Protein AF-A0A7W5XMV7-F1 (afdb_monomer_lite)

Structure (mmCIF, N/CA/C/O backbone):
data_AF-A0A7W5XMV7-F1
#
_entry.id   AF-A0A7W5XMV7-F1
#
loop_
_atom_site.group_PDB
_atom_site.id
_atom_site.type_symbol
_atom_site.label_atom_id
_atom_site.label_alt_id
_atom_site.label_comp_id
_atom_site.label_asym_id
_atom_site.label_entity_id
_atom_site.label_seq_id
_atom_site.pdbx_PDB_ins_code
_atom_site.Cartn_x
_atom_site.Cartn_y
_atom_site.Cartn_z
_atom_site.occupancy
_atom_site.B_iso_or_equiv
_atom_site.auth_seq_id
_atom_site.auth_comp_id
_atom_site.auth_asym_id
_atom_site.auth_atom_id
_atom_site.pdbx_PDB_model_num
ATOM 1 N N . MET A 1 1 ? 7.173 2.742 10.594 1.00 36.38 1 MET A N 1
ATOM 2 C CA . MET A 1 1 ? 7.283 3.558 9.369 1.00 36.38 1 MET A CA 1
ATOM 3 C C . MET A 1 1 ? 6.381 4.773 9.532 1.00 36.38 1 MET A C 1
ATOM 5 O O . MET A 1 1 ? 5.169 4.622 9.593 1.00 36.38 1 MET A O 1
ATOM 9 N N . ARG A 1 2 ? 6.964 5.942 9.805 1.00 34.59 2 ARG A N 1
ATOM 10 C CA . ARG A 1 2 ? 6.244 7.163 10.197 1.00 34.59 2 ARG A CA 1
ATOM 11 C C . ARG A 1 2 ? 6.008 7.974 8.923 1.00 34.59 2 ARG A C 1
ATOM 13 O O . ARG A 1 2 ? 6.868 8.756 8.543 1.00 34.59 2 ARG A O 1
ATOM 20 N N . VAL A 1 3 ? 4.912 7.713 8.218 1.00 45.97 3 VAL A N 1
ATOM 21 C CA . VAL A 1 3 ? 4.638 8.383 6.941 1.00 45.97 3 VAL A CA 1
ATOM 22 C C . VAL A 1 3 ? 3.843 9.659 7.218 1.00 45.97 3 VAL A C 1
ATOM 24 O O . VAL A 1 3 ? 2.666 9.615 7.565 1.00 45.97 3 VAL A O 1
ATOM 27 N N . ILE A 1 4 ? 4.519 10.805 7.140 1.00 41.78 4 ILE A N 1
ATOM 28 C CA . ILE A 1 4 ? 3.897 12.133 7.166 1.00 41.78 4 ILE A CA 1
ATOM 29 C C . ILE A 1 4 ? 3.570 12.474 5.705 1.00 41.78 4 ILE A C 1
ATOM 31 O O . ILE A 1 4 ? 4.437 12.953 4.983 1.00 41.78 4 ILE A O 1
ATOM 35 N N . LEU A 1 5 ? 2.352 12.163 5.244 1.00 50.47 5 LEU A N 1
ATOM 36 C CA . LEU A 1 5 ? 1.897 12.311 3.848 1.00 50.47 5 LEU A CA 1
ATOM 37 C C . LEU A 1 5 ? 1.238 13.670 3.564 1.00 50.47 5 LEU A C 1
ATOM 39 O O . LEU A 1 5 ? 0.069 13.741 3.192 1.00 50.47 5 LEU A O 1
ATOM 43 N N . SER A 1 6 ? 1.994 14.758 3.693 1.00 47.25 6 SER A N 1
ATOM 44 C CA . SER A 1 6 ? 1.544 16.087 3.251 1.00 47.25 6 SER A CA 1
ATOM 45 C C . SER A 1 6 ? 2.716 16.833 2.602 1.00 47.25 6 SER A C 1
ATOM 47 O O . SER A 1 6 ? 3.466 17.510 3.297 1.00 47.25 6 SER A O 1
ATOM 49 N N . GLY A 1 7 ? 2.949 16.660 1.291 1.00 53.53 7 GLY A N 1
ATOM 50 C CA . GLY A 1 7 ? 4.039 17.341 0.565 1.00 53.53 7 GLY A CA 1
ATOM 51 C C . GLY A 1 7 ? 4.419 16.726 -0.801 1.00 53.53 7 GLY A C 1
ATOM 52 O O . GLY A 1 7 ? 3.734 15.792 -1.220 1.00 53.53 7 GLY A O 1
ATOM 53 N N . PRO A 1 8 ? 5.502 17.215 -1.461 1.00 52.78 8 PRO A N 1
ATOM 54 C CA . PRO A 1 8 ? 5.977 16.927 -2.843 1.00 52.78 8 PRO A CA 1
ATOM 55 C C . PRO A 1 8 ? 6.508 15.493 -3.067 1.00 52.78 8 PRO A C 1
ATOM 57 O O . PRO A 1 8 ? 7.505 15.242 -3.737 1.00 52.78 8 PRO A O 1
ATOM 60 N N . GLN A 1 9 ? 5.851 14.523 -2.447 1.00 59.94 9 GLN A N 1
ATOM 61 C CA . GLN A 1 9 ? 6.271 13.127 -2.379 1.00 59.94 9 GLN A CA 1
ATOM 62 C C . GLN A 1 9 ? 5.978 12.390 -3.680 1.00 59.94 9 GLN A C 1
ATOM 64 O O . GLN A 1 9 ? 6.671 11.440 -4.007 1.00 59.94 9 GLN A O 1
ATOM 69 N N . HIS A 1 10 ? 4.990 12.865 -4.438 1.00 62.09 10 HIS A N 1
ATOM 70 C CA . HIS A 1 10 ? 4.677 12.345 -5.759 1.00 62.09 10 HIS A CA 1
ATOM 71 C C . HIS A 1 10 ? 5.886 12.423 -6.703 1.00 62.09 10 HIS A C 1
ATOM 73 O O . HIS A 1 10 ? 6.290 11.386 -7.214 1.00 62.09 10 HIS A O 1
ATOM 79 N N . ASP A 1 11 ? 6.534 13.586 -6.827 1.00 60.84 11 ASP A N 1
ATOM 80 C CA . ASP A 1 11 ? 7.721 13.761 -7.681 1.00 60.84 11 ASP A CA 1
ATOM 81 C C . ASP A 1 11 ? 8.926 12.950 -7.179 1.00 60.84 11 ASP A C 1
ATOM 83 O O . ASP A 1 11 ? 9.658 12.345 -7.962 1.00 60.84 11 ASP A O 1
ATOM 87 N N . LEU A 1 12 ? 9.114 12.895 -5.854 1.00 61.59 12 LEU A N 1
ATOM 88 C CA . LEU A 1 12 ? 10.187 12.121 -5.225 1.00 61.59 12 LEU A CA 1
ATOM 89 C C . LEU A 1 12 ? 10.034 10.615 -5.483 1.00 61.59 12 LEU A C 1
ATOM 91 O O . LEU A 1 12 ? 11.019 9.930 -5.749 1.00 61.59 12 LEU A O 1
ATOM 95 N N . LEU A 1 13 ? 8.804 10.105 -5.409 1.00 66.69 13 LEU A N 1
ATOM 96 C CA . LEU A 1 13 ? 8.498 8.696 -5.630 1.00 66.69 13 LEU A CA 1
ATOM 97 C C . LEU A 1 13 ? 8.452 8.357 -7.134 1.00 66.69 13 LEU A C 1
ATOM 99 O O . LEU A 1 13 ? 8.947 7.309 -7.546 1.00 66.69 13 LEU A O 1
ATOM 103 N N . ALA A 1 14 ? 7.938 9.256 -7.976 1.00 69.06 14 ALA A N 1
ATOM 104 C CA . ALA A 1 14 ? 7.927 9.093 -9.432 1.00 69.06 14 ALA A CA 1
ATOM 105 C C . ALA A 1 14 ? 9.340 9.107 -10.042 1.00 69.06 14 ALA A C 1
ATOM 107 O O . ALA A 1 14 ? 9.553 8.538 -11.111 1.00 69.06 14 ALA A O 1
ATOM 108 N N . GLY A 1 15 ? 10.322 9.708 -9.360 1.00 75.81 15 GLY A N 1
ATOM 109 C CA . GLY A 1 15 ? 11.722 9.728 -9.791 1.00 75.81 15 GLY A CA 1
ATOM 110 C C . GLY A 1 15 ? 12.428 8.366 -9.756 1.00 75.81 15 GLY A C 1
ATOM 111 O O . GLY A 1 15 ? 13.482 8.221 -10.377 1.00 75.81 15 GLY A O 1
ATOM 112 N N . ALA A 1 16 ? 11.873 7.359 -9.067 1.00 83.50 16 ALA A N 1
ATOM 113 C CA . ALA A 1 16 ? 12.479 6.027 -8.988 1.00 83.50 16 ALA A CA 1
ATOM 114 C C . ALA A 1 16 ? 11.458 4.869 -8.858 1.00 83.50 16 ALA A C 1
ATOM 116 O O . ALA A 1 16 ? 11.518 4.108 -7.888 1.00 83.50 16 ALA A O 1
ATOM 117 N N . PRO A 1 17 ? 10.572 4.636 -9.849 1.00 84.38 17 PRO A N 1
ATOM 118 C CA . PRO A 1 17 ? 9.545 3.590 -9.768 1.00 84.38 17 PRO A CA 1
ATOM 119 C C . PRO A 1 1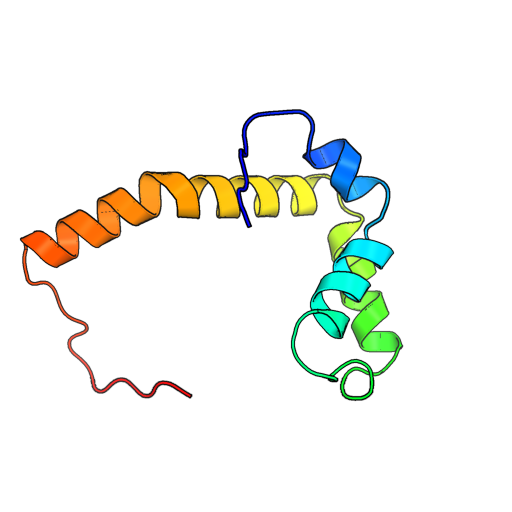7 ? 10.139 2.182 -9.596 1.00 84.38 17 PRO A C 1
ATOM 121 O O . PRO A 1 17 ? 9.605 1.355 -8.864 1.00 84.38 17 PRO A O 1
ATOM 124 N N . GLY A 1 18 ? 11.299 1.925 -10.214 1.00 86.12 18 GLY A N 1
ATOM 125 C CA . GLY A 1 18 ? 12.038 0.667 -10.065 1.00 86.12 18 GLY A CA 1
ATOM 126 C C . GLY A 1 18 ? 12.489 0.385 -8.632 1.00 86.12 18 GLY A C 1
ATOM 127 O O . GLY A 1 18 ? 12.364 -0.749 -8.173 1.00 86.12 18 GLY A O 1
ATOM 128 N N . ALA A 1 19 ? 12.949 1.419 -7.920 1.00 84.94 19 ALA A N 1
ATOM 129 C CA . ALA A 1 19 ? 13.403 1.298 -6.538 1.00 84.94 19 ALA A CA 1
ATOM 130 C C . ALA A 1 19 ? 12.235 1.030 -5.580 1.00 84.94 19 ALA A C 1
ATOM 132 O O . ALA A 1 19 ? 12.383 0.234 -4.661 1.00 84.94 19 ALA A O 1
ATOM 133 N N . ILE A 1 20 ? 11.065 1.628 -5.835 1.00 82.50 20 ILE A N 1
ATOM 134 C CA . ILE A 1 20 ? 9.840 1.370 -5.059 1.00 82.50 20 ILE A CA 1
ATOM 135 C C . ILE A 1 20 ? 9.424 -0.096 -5.185 1.00 82.50 20 ILE A C 1
ATOM 137 O O . ILE A 1 20 ? 9.137 -0.749 -4.183 1.00 82.50 20 ILE A O 1
ATOM 141 N N . VAL A 1 21 ? 9.415 -0.628 -6.412 1.00 86.25 21 VAL A N 1
ATOM 142 C CA . VAL A 1 21 ? 9.087 -2.040 -6.645 1.00 86.25 21 VAL A CA 1
ATOM 143 C C . VAL A 1 21 ? 10.134 -2.951 -6.005 1.00 86.25 21 VAL A C 1
ATOM 145 O O . VAL A 1 21 ? 9.771 -3.931 -5.361 1.00 86.25 21 VAL A O 1
ATOM 148 N N . ASP A 1 22 ? 11.423 -2.623 -6.111 1.00 83.31 22 ASP A N 1
ATOM 149 C CA . ASP A 1 22 ? 12.478 -3.402 -5.454 1.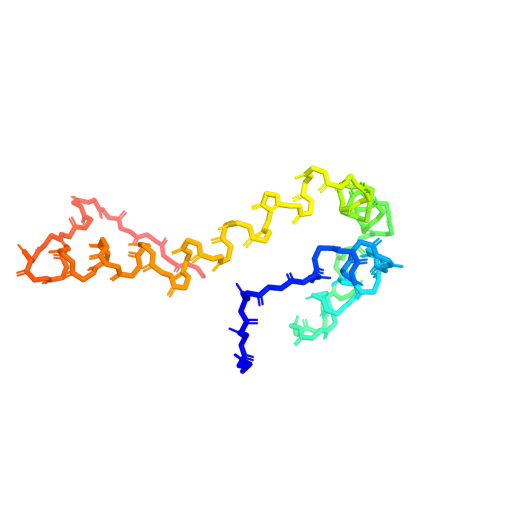00 83.31 22 ASP A CA 1
ATOM 150 C C . ASP A 1 22 ? 12.333 -3.410 -3.938 1.00 83.31 22 ASP A C 1
ATOM 152 O O . ASP A 1 22 ? 12.387 -4.476 -3.330 1.00 83.31 22 ASP A O 1
ATOM 156 N N . GLU A 1 23 ? 12.110 -2.257 -3.315 1.00 81.81 23 GLU A N 1
ATOM 157 C CA . GLU A 1 23 ? 11.905 -2.160 -1.871 1.00 81.81 23 GLU A CA 1
ATOM 158 C C . GLU A 1 23 ? 10.677 -2.970 -1.430 1.00 81.81 23 GLU A C 1
ATOM 160 O O . GLU A 1 23 ? 10.762 -3.742 -0.472 1.00 81.81 23 GLU A O 1
ATOM 165 N N . ALA A 1 24 ? 9.565 -2.881 -2.166 1.00 79.00 24 ALA A N 1
ATOM 166 C CA . ALA A 1 24 ? 8.355 -3.648 -1.877 1.00 79.00 24 ALA A CA 1
ATOM 167 C C . ALA A 1 24 ? 8.582 -5.170 -1.965 1.00 79.00 24 ALA A C 1
ATOM 169 O O . ALA A 1 24 ? 8.070 -5.924 -1.134 1.00 79.00 24 ALA A O 1
ATOM 170 N N . LEU A 1 25 ? 9.372 -5.623 -2.944 1.00 75.75 25 LEU A N 1
ATOM 171 C CA . LEU A 1 25 ? 9.636 -7.045 -3.193 1.00 75.75 25 LEU A CA 1
ATOM 172 C C . LEU A 1 25 ? 10.781 -7.626 -2.344 1.00 75.75 25 LEU A C 1
ATOM 174 O O . LEU A 1 25 ? 10.838 -8.840 -2.134 1.00 75.75 25 LEU A O 1
ATOM 178 N N . THR A 1 26 ? 11.694 -6.788 -1.850 1.00 69.56 26 THR A N 1
ATOM 179 C CA . THR A 1 26 ? 12.858 -7.213 -1.047 1.00 69.56 26 THR A CA 1
ATOM 180 C C . THR A 1 26 ? 12.652 -7.014 0.455 1.00 69.56 26 THR A C 1
ATOM 182 O O . THR A 1 26 ? 13.104 -7.844 1.245 1.00 69.56 26 THR A O 1
ATOM 185 N N . GLY A 1 27 ? 11.931 -5.964 0.865 1.00 61.84 27 GLY A N 1
ATOM 186 C CA . GLY A 1 27 ? 11.685 -5.613 2.269 1.00 61.84 27 GLY A CA 1
ATOM 187 C C . GLY A 1 27 ? 10.658 -6.504 2.974 1.00 61.84 27 GLY A C 1
ATOM 188 O O . GLY A 1 27 ? 10.616 -6.563 4.204 1.00 61.84 27 GLY A O 1
ATOM 189 N N . SER A 1 28 ? 9.862 -7.252 2.211 1.00 55.94 28 SER A N 1
ATOM 190 C CA . SER A 1 28 ? 8.861 -8.190 2.713 1.00 55.94 28 SER A CA 1
ATOM 191 C C . SER A 1 28 ? 9.246 -9.612 2.297 1.00 55.94 28 SER A C 1
ATOM 193 O O . SER A 1 28 ? 8.836 -10.085 1.251 1.00 55.94 28 SER A O 1
ATOM 195 N N . ARG A 1 29 ? 10.073 -10.300 3.099 1.00 54.03 29 ARG A N 1
ATOM 196 C CA . ARG A 1 29 ? 10.359 -11.755 3.009 1.00 54.03 29 ARG A CA 1
ATOM 197 C C . ARG A 1 29 ? 10.765 -12.299 1.619 1.00 54.03 29 ARG A C 1
ATOM 199 O O . ARG A 1 29 ? 9.936 -12.881 0.953 1.00 54.03 29 ARG A O 1
ATOM 206 N N . SER A 1 30 ? 12.042 -12.261 1.227 1.00 55.06 30 SER A N 1
ATOM 207 C CA . SER A 1 30 ? 12.669 -13.135 0.193 1.00 55.06 30 SER A CA 1
ATOM 208 C C . SER A 1 30 ? 11.817 -13.596 -1.023 1.00 55.06 30 SER A C 1
ATOM 210 O O . SER A 1 30 ? 11.993 -14.720 -1.496 1.00 55.06 30 SER A O 1
ATOM 212 N N . TYR A 1 31 ? 10.927 -12.756 -1.568 1.00 61.22 31 TYR A N 1
ATOM 213 C CA . TYR A 1 31 ? 10.075 -13.092 -2.722 1.00 61.22 31 TYR A CA 1
ATOM 214 C C . TYR A 1 31 ? 10.634 -12.576 -4.047 1.00 61.22 31 TYR A C 1
ATOM 216 O O . TYR A 1 31 ? 10.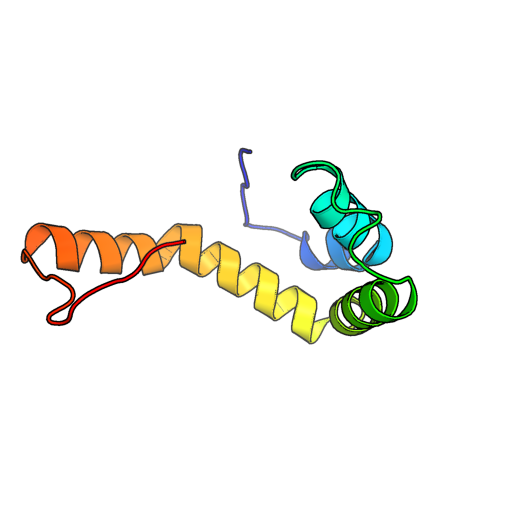009 -12.762 -5.086 1.00 61.22 31 TYR A O 1
ATOM 224 N N . ALA A 1 32 ? 11.822 -11.968 -4.050 1.00 62.72 32 ALA A N 1
ATOM 225 C CA . ALA A 1 32 ? 12.442 -11.462 -5.274 1.00 62.72 32 ALA A CA 1
ATOM 226 C C . ALA A 1 32 ? 12.578 -12.545 -6.367 1.00 62.72 32 ALA A C 1
ATOM 228 O O . ALA A 1 32 ? 12.465 -12.235 -7.544 1.00 62.72 32 ALA A O 1
ATOM 229 N N . ALA A 1 33 ? 12.753 -13.817 -5.984 1.00 69.69 33 ALA A N 1
ATOM 230 C CA . ALA A 1 33 ? 12.798 -14.949 -6.916 1.00 69.69 33 ALA A CA 1
ATOM 231 C C . ALA A 1 33 ? 11.412 -15.498 -7.325 1.00 69.69 33 ALA A C 1
ATOM 233 O O . ALA A 1 33 ? 11.333 -16.329 -8.225 1.00 69.69 33 ALA A O 1
ATOM 234 N N . VAL A 1 34 ? 10.329 -15.076 -6.661 1.00 82.31 34 VAL A N 1
ATOM 235 C CA . VAL A 1 34 ? 8.947 -15.507 -6.955 1.00 82.31 34 VAL A CA 1
ATOM 236 C C . VAL A 1 34 ? 8.355 -14.725 -8.123 1.00 82.31 34 VAL A C 1
ATOM 238 O O . VAL A 1 34 ? 7.504 -15.253 -8.834 1.00 82.31 34 VAL A O 1
ATOM 241 N N . PHE A 1 35 ? 8.807 -13.489 -8.338 1.00 82.88 35 PHE A N 1
ATOM 242 C CA . PHE A 1 35 ? 8.335 -12.642 -9.426 1.00 82.88 35 PHE A CA 1
ATOM 243 C C . PHE A 1 35 ? 9.312 -12.697 -10.605 1.00 82.88 35 PHE A C 1
ATOM 245 O O . PHE A 1 35 ? 10.438 -12.213 -10.477 1.00 82.88 35 PHE A O 1
ATOM 252 N N . PRO A 1 36 ? 8.901 -13.252 -11.758 1.00 87.50 36 PRO A N 1
ATOM 253 C CA . PRO A 1 36 ? 9.687 -13.171 -12.980 1.00 87.50 36 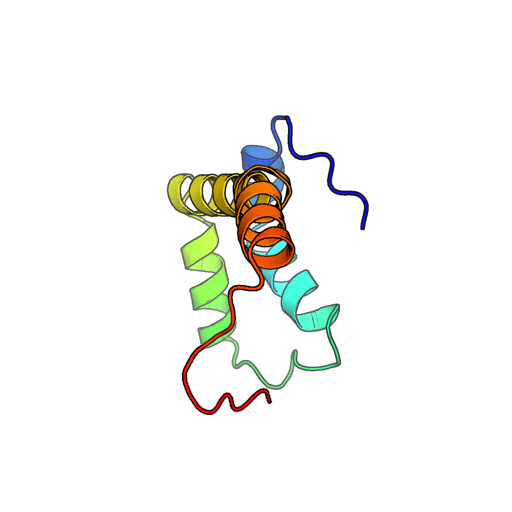PRO A CA 1
ATOM 254 C C . PRO A 1 36 ? 9.961 -11.711 -13.389 1.00 87.50 36 PRO A C 1
ATOM 256 O O . PRO A 1 36 ? 9.149 -10.828 -13.073 1.00 87.50 36 PRO A O 1
ATOM 259 N N . PRO A 1 37 ? 11.068 -11.433 -14.105 1.00 88.56 37 PRO A N 1
ATOM 260 C CA . PRO A 1 37 ? 11.439 -10.078 -14.515 1.00 88.56 37 PRO A CA 1
ATOM 261 C C . PRO A 1 37 ? 10.321 -9.321 -15.241 1.00 88.56 37 PRO A C 1
ATOM 263 O O . PRO A 1 37 ? 10.078 -8.154 -14.938 1.00 88.56 37 PRO A O 1
ATOM 266 N N . GLU A 1 38 ? 9.583 -9.993 -16.123 1.00 91.19 38 GLU A N 1
ATOM 267 C CA . GLU A 1 38 ? 8.489 -9.402 -16.897 1.00 91.19 38 GLU A CA 1
ATOM 268 C C . GLU A 1 38 ? 7.328 -8.907 -16.017 1.00 91.19 38 GLU A C 1
ATOM 270 O O . GLU A 1 38 ? 6.696 -7.892 -16.313 1.00 91.19 38 GLU A O 1
ATOM 275 N N . ILE A 1 39 ? 7.072 -9.576 -14.889 1.00 89.88 39 ILE A N 1
ATOM 276 C CA . ILE A 1 39 ? 6.038 -9.159 -13.937 1.00 89.88 39 ILE A CA 1
ATOM 277 C C . ILE A 1 39 ? 6.510 -7.938 -13.153 1.00 89.88 39 ILE A C 1
ATOM 279 O O . ILE A 1 39 ? 5.745 -6.995 -12.948 1.00 89.88 39 ILE A O 1
ATOM 283 N N . ARG A 1 40 ? 7.786 -7.919 -12.754 1.00 88.69 40 ARG A N 1
ATOM 284 C CA . ARG A 1 40 ? 8.385 -6.751 -12.102 1.00 88.69 40 ARG A CA 1
ATOM 285 C C . ARG A 1 40 ? 8.322 -5.524 -13.014 1.00 88.69 40 ARG A C 1
ATOM 287 O O . ARG A 1 40 ? 7.951 -4.446 -12.555 1.00 88.69 40 ARG A O 1
ATOM 294 N N . GLU A 1 41 ? 8.645 -5.684 -14.293 1.00 91.88 41 GLU A N 1
ATOM 295 C CA . GLU A 1 41 ? 8.575 -4.606 -15.286 1.00 91.88 41 GLU A CA 1
ATOM 296 C C . GLU A 1 41 ? 7.158 -4.052 -15.453 1.00 91.88 41 GLU A C 1
ATOM 298 O O . GLU A 1 41 ? 6.998 -2.833 -15.507 1.00 91.88 41 GLU A O 1
ATOM 303 N N . ALA A 1 42 ? 6.131 -4.906 -15.443 1.00 92.69 42 ALA A N 1
ATOM 304 C CA . ALA A 1 42 ? 4.741 -4.456 -15.509 1.00 92.69 42 ALA A CA 1
ATOM 305 C C . ALA A 1 42 ? 4.364 -3.530 -14.334 1.00 92.69 42 ALA A C 1
ATOM 307 O O . ALA A 1 42 ? 3.716 -2.502 -14.541 1.00 92.69 42 ALA A O 1
ATOM 308 N N . TYR A 1 43 ? 4.812 -3.839 -13.110 1.00 89.69 43 TYR A N 1
ATOM 309 C CA . TYR A 1 43 ? 4.611 -2.957 -11.952 1.00 89.69 43 TYR A CA 1
ATOM 310 C C . TYR A 1 43 ? 5.373 -1.637 -12.085 1.00 89.69 43 TYR A C 1
ATOM 312 O O . TYR A 1 43 ? 4.824 -0.574 -11.796 1.00 89.69 43 TYR A O 1
ATOM 320 N N . VAL A 1 44 ? 6.628 -1.691 -12.541 1.00 90.25 44 VAL A N 1
ATOM 321 C CA . VAL A 1 44 ? 7.438 -0.485 -12.762 1.00 90.25 44 VAL A CA 1
ATOM 322 C C . VAL A 1 44 ? 6.783 0.423 -13.800 1.00 90.25 44 VAL A C 1
ATOM 324 O O . VAL A 1 44 ? 6.720 1.631 -13.584 1.00 90.25 44 VAL A O 1
ATOM 327 N N . GLU A 1 45 ? 6.265 -0.138 -14.893 1.00 92.69 45 GLU A N 1
ATOM 328 C CA . GLU A 1 45 ? 5.590 0.629 -15.941 1.00 92.69 45 GLU A CA 1
ATOM 329 C C . GLU A 1 45 ? 4.305 1.286 -15.429 1.00 92.69 45 GLU A C 1
ATOM 331 O O . GLU A 1 45 ? 4.089 2.476 -15.652 1.00 92.69 45 GLU A O 1
ATOM 336 N N . ALA A 1 46 ? 3.491 0.565 -14.652 1.00 89.94 46 ALA A N 1
ATOM 337 C CA . ALA A 1 46 ? 2.290 1.139 -14.051 1.00 89.94 46 ALA A CA 1
ATOM 338 C C . ALA A 1 46 ? 2.606 2.349 -13.150 1.00 89.94 46 ALA A C 1
ATOM 340 O O . ALA A 1 46 ? 1.875 3.341 -13.182 1.00 89.94 46 ALA A O 1
ATOM 341 N N . LEU A 1 47 ? 3.708 2.298 -12.396 1.00 87.38 47 LEU A N 1
ATOM 342 C CA . LEU A 1 47 ? 4.148 3.373 -11.499 1.00 87.38 47 LEU A CA 1
ATOM 343 C C . LEU A 1 47 ? 4.882 4.523 -12.210 1.00 87.38 47 LEU A C 1
ATOM 345 O O . LEU A 1 47 ? 5.131 5.555 -11.593 1.00 87.38 47 LEU A O 1
ATOM 349 N N . ARG A 1 48 ? 5.225 4.397 -13.499 1.00 88.50 48 ARG A N 1
ATOM 350 C CA . ARG A 1 48 ? 5.797 5.519 -14.267 1.00 88.50 48 ARG A CA 1
ATOM 351 C C . ARG A 1 48 ? 4.774 6.604 -14.577 1.00 88.50 48 ARG A C 1
ATOM 353 O O . ARG A 1 48 ? 5.171 7.743 -14.806 1.00 88.50 48 ARG A O 1
ATOM 360 N N . SER A 1 49 ? 3.483 6.272 -14.585 1.00 88.44 49 SER A N 1
ATOM 361 C CA . SER A 1 49 ? 2.420 7.256 -14.784 1.00 88.44 49 SER A CA 1
ATOM 362 C C . SER A 1 49 ? 2.325 8.198 -13.576 1.00 88.44 49 SER A C 1
ATOM 364 O O . SER A 1 49 ? 2.027 7.740 -12.464 1.00 88.44 49 SER A O 1
ATOM 366 N N . PRO A 1 50 ? 2.498 9.520 -13.771 1.00 84.88 50 PRO A N 1
ATOM 367 C CA . PRO A 1 50 ? 2.270 10.506 -12.722 1.00 84.88 50 PRO A CA 1
ATOM 368 C C . PRO A 1 50 ? 0.866 10.391 -12.116 1.00 84.88 50 PRO A C 1
ATOM 370 O O . PRO A 1 50 ? 0.702 10.473 -10.904 1.00 84.88 50 PRO A O 1
ATOM 373 N N . GLU A 1 51 ? -0.153 10.131 -12.927 1.00 87.81 51 GLU A N 1
ATOM 374 C CA . GLU A 1 51 ? -1.530 10.031 -12.440 1.00 87.81 51 GLU A CA 1
ATOM 375 C C . GLU A 1 51 ? -1.722 8.822 -11.516 1.00 87.81 51 GLU A C 1
ATOM 377 O O . GLU A 1 51 ? -2.341 8.948 -10.459 1.00 87.81 51 GLU A O 1
ATOM 382 N N . HIS A 1 52 ? -1.123 7.672 -11.847 1.00 88.44 52 HIS A N 1
ATOM 383 C CA . HIS A 1 52 ? -1.188 6.483 -10.991 1.00 88.44 52 HIS A CA 1
ATOM 384 C C . HIS A 1 52 ? -0.458 6.700 -9.666 1.00 88.44 52 HIS A C 1
ATOM 386 O O . HIS A 1 52 ? -0.988 6.382 -8.602 1.00 88.44 52 HIS A O 1
ATOM 392 N N . MET A 1 53 ? 0.732 7.300 -9.709 1.00 85.19 53 MET A N 1
ATOM 393 C CA . MET A 1 53 ? 1.480 7.639 -8.498 1.00 85.19 53 MET A CA 1
ATOM 394 C C . MET A 1 53 ? 0.708 8.610 -7.607 1.00 85.19 53 MET A C 1
ATOM 396 O O . MET A 1 53 ? 0.732 8.484 -6.381 1.00 85.19 53 MET A O 1
ATOM 400 N N . HIS A 1 54 ? 0.009 9.574 -8.209 1.00 86.38 54 HIS A N 1
ATOM 401 C CA . HIS A 1 54 ? -0.817 10.513 -7.464 1.00 86.38 54 HIS A CA 1
ATOM 402 C C . HIS A 1 54 ? -1.991 9.789 -6.802 1.00 86.38 54 HIS A C 1
ATOM 404 O O . HIS A 1 54 ? -2.194 9.952 -5.600 1.00 86.38 54 HIS A O 1
ATOM 410 N N . ALA A 1 55 ? -2.691 8.927 -7.545 1.00 89.50 55 ALA A N 1
ATOM 411 C CA . ALA A 1 55 ? -3.791 8.126 -7.018 1.00 89.50 55 ALA A CA 1
ATOM 412 C C . ALA A 1 55 ? -3.360 7.249 -5.829 1.00 89.50 55 ALA A C 1
ATOM 414 O O . ALA A 1 55 ? -4.030 7.258 -4.800 1.00 89.50 55 ALA A O 1
ATOM 415 N N . ILE A 1 56 ? -2.205 6.578 -5.915 1.00 88.38 56 ILE A N 1
ATOM 416 C CA . ILE A 1 56 ? -1.647 5.785 -4.805 1.00 88.38 56 ILE A CA 1
ATOM 417 C C . ILE A 1 56 ? -1.350 6.676 -3.594 1.00 88.38 56 ILE A C 1
ATOM 419 O O . ILE A 1 56 ? -1.689 6.336 -2.461 1.00 88.38 56 ILE A O 1
ATOM 423 N N . CYS A 1 57 ? -0.743 7.848 -3.805 1.00 89.00 57 CYS A N 1
ATOM 424 C CA . CYS A 1 57 ? -0.508 8.787 -2.710 1.00 89.00 57 CYS A CA 1
ATOM 425 C C . CYS A 1 57 ? -1.823 9.216 -2.035 1.00 89.00 57 CYS A C 1
ATOM 427 O O . CYS A 1 57 ? -1.866 9.343 -0.810 1.00 89.00 57 CYS A O 1
ATOM 429 N N . GLU A 1 58 ? -2.889 9.458 -2.802 1.00 91.44 58 GLU A N 1
ATOM 430 C CA . GLU A 1 58 ? -4.209 9.792 -2.252 1.00 91.44 58 GLU A CA 1
ATOM 431 C C . GLU A 1 58 ? -4.852 8.610 -1.512 1.00 91.44 58 GLU A C 1
ATOM 433 O O . GLU A 1 58 ? -5.408 8.815 -0.432 1.00 91.44 58 GLU A O 1
ATOM 438 N N . GLU A 1 59 ? -4.697 7.377 -2.000 1.00 92.81 59 GLU A N 1
ATOM 439 C CA . GLU A 1 59 ? -5.141 6.162 -1.301 1.00 92.81 59 GLU A CA 1
ATOM 440 C C . GLU A 1 59 ? -4.497 6.056 0.088 1.00 92.81 59 GLU A C 1
ATOM 442 O O . GLU A 1 59 ? -5.189 5.925 1.099 1.00 92.81 59 GLU A O 1
ATOM 447 N N . TYR A 1 60 ? -3.174 6.222 0.184 1.00 89.62 60 TYR A N 1
ATOM 448 C CA . TYR A 1 60 ? -2.495 6.192 1.481 1.00 89.62 60 TYR A CA 1
ATOM 449 C C . TYR A 1 60 ? -2.907 7.352 2.404 1.00 89.62 60 TYR A C 1
ATOM 451 O O . TYR A 1 60 ? -2.941 7.181 3.629 1.00 89.62 60 TYR A O 1
ATOM 459 N N . ARG A 1 61 ? -3.241 8.532 1.858 1.00 91.00 61 ARG A N 1
ATOM 460 C CA . ARG A 1 61 ? -3.789 9.649 2.654 1.00 91.00 61 ARG A CA 1
ATOM 461 C C . ARG A 1 61 ? -5.185 9.332 3.184 1.00 91.00 61 ARG A C 1
ATOM 463 O O . ARG A 1 61 ? -5.463 9.641 4.346 1.00 91.00 61 ARG A O 1
ATOM 470 N N . ALA A 1 62 ? -6.037 8.703 2.376 1.00 95.62 62 ALA A N 1
ATOM 471 C CA . ALA A 1 62 ? -7.352 8.238 2.803 1.00 95.62 62 ALA A CA 1
ATOM 472 C C . ALA A 1 62 ? -7.228 7.185 3.918 1.00 95.62 62 ALA A C 1
ATOM 474 O O . ALA A 1 62 ? -7.813 7.374 4.992 1.00 95.62 62 ALA A O 1
ATOM 475 N N . ALA A 1 63 ? -6.344 6.197 3.733 1.00 94.88 63 ALA A N 1
ATOM 476 C CA . ALA A 1 63 ? -6.078 5.124 4.692 1.00 94.88 63 ALA A CA 1
ATOM 477 C C . ALA A 1 63 ? -5.524 5.640 6.031 1.00 94.88 63 ALA A C 1
ATOM 479 O O . ALA A 1 63 ? -5.856 5.133 7.106 1.00 94.88 63 ALA A O 1
ATOM 480 N N . ALA A 1 64 ? -4.688 6.682 6.002 1.00 92.69 64 ALA A N 1
ATOM 481 C CA . ALA A 1 64 ? -4.187 7.342 7.208 1.00 92.69 64 ALA A CA 1
ATOM 482 C C . ALA A 1 64 ? -5.221 8.286 7.858 1.00 92.69 64 ALA A C 1
ATOM 484 O O . ALA A 1 64 ? -5.033 8.704 9.005 1.00 92.69 64 ALA A O 1
ATOM 485 N N . GLY A 1 65 ? -6.294 8.627 7.141 1.00 95.19 65 GLY A N 1
ATOM 486 C CA . GLY A 1 65 ? -7.246 9.671 7.494 1.00 95.19 65 GLY A CA 1
ATOM 487 C C . GLY A 1 65 ? -8.690 9.179 7.559 1.00 95.19 65 GLY A C 1
ATOM 488 O O . GLY A 1 65 ? -9.155 8.742 8.614 1.00 95.19 65 GLY A O 1
ATOM 489 N N . VAL A 1 66 ? -9.429 9.367 6.462 1.00 97.38 66 VAL A N 1
ATOM 490 C CA . VAL A 1 66 ? -10.887 9.174 6.410 1.00 97.38 66 VAL A CA 1
ATOM 491 C C . VAL A 1 66 ? -11.299 7.722 6.651 1.00 97.38 66 VAL A C 1
ATOM 493 O O . VAL A 1 66 ? -12.256 7.498 7.391 1.00 97.38 66 VAL A O 1
ATOM 496 N N . ASP A 1 67 ? -10.529 6.750 6.170 1.00 97.75 67 ASP A N 1
ATOM 497 C CA . ASP A 1 67 ? -10.862 5.331 6.337 1.00 97.75 67 ASP A CA 1
ATOM 498 C C . ASP A 1 67 ? -10.843 4.939 7.814 1.00 97.75 67 ASP A C 1
ATOM 500 O O . ASP A 1 67 ? -11.782 4.329 8.313 1.00 97.75 67 ASP A O 1
ATOM 504 N N . ARG A 1 68 ? -9.877 5.455 8.588 1.00 97.06 68 ARG A N 1
ATOM 505 C CA . ARG A 1 68 ? -9.843 5.235 10.045 1.00 97.06 68 ARG A CA 1
ATOM 506 C C . ARG A 1 68 ? -11.053 5.820 10.771 1.00 97.06 68 ARG A C 1
ATOM 508 O O . ARG A 1 68 ? -11.384 5.358 11.866 1.00 97.06 68 ARG A O 1
ATOM 515 N N . LYS A 1 69 ? -11.668 6.882 10.234 1.00 98.06 69 LYS A N 1
ATOM 516 C CA . LYS A 1 69 ? -12.901 7.449 10.803 1.00 98.06 69 LYS A CA 1
ATOM 517 C C . LYS A 1 69 ? -14.083 6.525 10.523 1.00 98.06 69 LYS A C 1
ATOM 519 O O . LYS A 1 69 ? -14.871 6.305 11.439 1.00 98.06 69 LYS A O 1
ATOM 524 N N . HIS A 1 70 ? -14.172 5.976 9.312 1.00 98.06 70 HIS A N 1
ATOM 525 C CA . HIS A 1 70 ? -15.190 4.990 8.946 1.00 98.06 70 HIS A CA 1
ATOM 526 C C . HIS A 1 70 ? -15.046 3.709 9.775 1.00 98.06 70 HIS A C 1
ATOM 528 O O . HIS A 1 70 ? -15.993 3.336 10.465 1.00 98.06 70 HIS A O 1
ATOM 534 N N . ASP A 1 71 ? -13.835 3.145 9.850 1.00 97.94 71 ASP A N 1
ATOM 535 C CA . ASP A 1 71 ? -13.526 1.964 10.668 1.00 97.94 71 ASP A CA 1
ATOM 536 C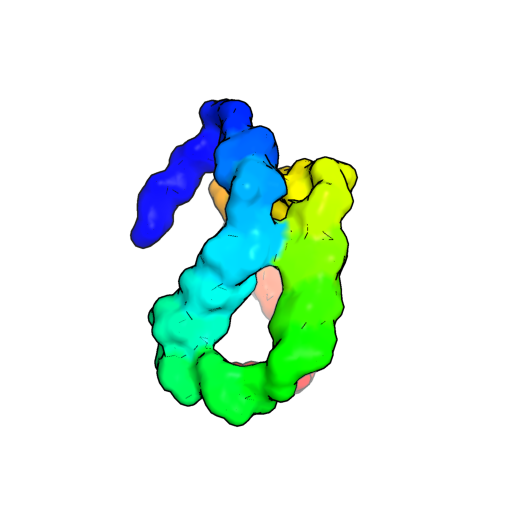 C . ASP A 1 71 ? -13.944 2.161 12.128 1.00 97.94 71 ASP A C 1
ATOM 538 O O . ASP A 1 71 ? -14.524 1.279 12.763 1.00 97.94 71 ASP A O 1
ATOM 542 N N . ARG A 1 72 ? -13.661 3.345 12.688 1.00 98.25 72 ARG A N 1
ATOM 543 C CA . ARG A 1 72 ? -14.057 3.682 14.058 1.00 98.25 72 ARG A CA 1
ATOM 544 C C . ARG A 1 72 ? -15.576 3.777 14.207 1.00 98.25 72 ARG A C 1
ATOM 546 O O . ARG A 1 72 ? -16.096 3.374 15.244 1.00 98.25 72 ARG A O 1
ATOM 553 N N . GLY A 1 73 ? -16.274 4.316 13.210 1.00 98.50 73 GLY A N 1
ATOM 554 C CA . GLY A 1 73 ? -17.735 4.382 13.192 1.00 98.50 73 GLY A CA 1
ATOM 555 C C . GLY A 1 73 ? -18.372 2.994 13.243 1.00 98.50 73 GLY A C 1
ATOM 556 O O . GLY A 1 73 ? -19.256 2.757 14.070 1.00 98.50 73 GLY A O 1
ATOM 557 N N . ASP A 1 74 ? -17.860 2.060 12.442 1.00 98.25 74 ASP A N 1
ATOM 558 C CA . ASP A 1 74 ? -18.315 0.667 12.441 1.00 98.25 74 ASP A CA 1
ATOM 559 C C . ASP A 1 74 ? -17.994 -0.044 13.760 1.00 98.25 74 ASP A C 1
ATOM 561 O O . ASP A 1 74 ? -18.855 -0.729 14.316 1.00 98.25 74 ASP A O 1
ATOM 565 N N . GLN A 1 75 ? -16.801 0.184 14.324 1.00 97.62 75 GLN A N 1
ATOM 566 C CA . GLN A 1 75 ? -16.417 -0.360 15.633 1.00 97.62 75 GLN A CA 1
ATOM 567 C C . GLN A 1 75 ? -17.342 0.118 16.760 1.00 97.62 75 GLN A C 1
ATOM 569 O O . GLN A 1 75 ? -17.759 -0.691 17.587 1.00 97.62 75 GLN A O 1
ATOM 574 N N . ILE A 1 76 ? -17.684 1.411 16.793 1.00 98.25 76 ILE A N 1
ATOM 575 C CA . ILE A 1 76 ? -18.599 1.981 17.798 1.00 98.25 76 ILE A CA 1
ATOM 576 C C . ILE A 1 76 ? -20.018 1.431 17.620 1.00 98.25 76 ILE A C 1
ATOM 578 O O . ILE A 1 76 ? -20.690 1.139 18.608 1.00 98.25 76 ILE A O 1
ATOM 582 N N . SER A 1 77 ? -20.462 1.268 16.374 1.00 98.06 77 SER A N 1
ATOM 583 C CA . SER A 1 77 ? -21.804 0.767 16.044 1.00 98.06 77 SER A CA 1
ATOM 584 C C . SER A 1 77 ? -21.928 -0.755 16.185 1.00 98.06 77 SER A C 1
ATOM 586 O O . SER A 1 77 ? -23.017 -1.305 16.033 1.00 98.06 77 SER A O 1
ATOM 588 N N . GLY A 1 78 ? -20.822 -1.456 16.463 1.00 97.50 78 GLY A N 1
ATOM 589 C CA . GLY A 1 78 ? -20.786 -2.915 16.532 1.00 97.50 78 GLY A CA 1
ATOM 590 C C . GLY A 1 78 ? -21.043 -3.596 15.184 1.00 97.50 78 GLY A C 1
ATOM 591 O O . GLY A 1 78 ? -21.448 -4.760 15.161 1.00 97.50 78 GLY A O 1
ATOM 592 N N . HIS A 1 79 ? -20.829 -2.896 14.065 1.00 9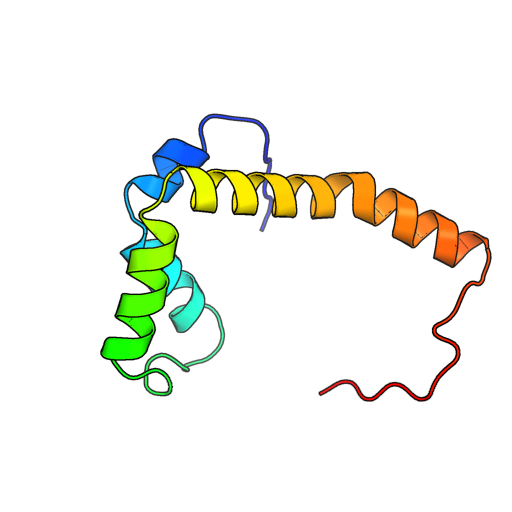8.06 79 HIS A N 1
ATOM 593 C CA . HIS A 1 79 ? -21.005 -3.457 12.730 1.00 98.06 79 HIS A CA 1
ATOM 594 C C . HIS A 1 79 ? -19.953 -4.537 12.462 1.00 98.06 79 HIS A C 1
ATOM 596 O O . HIS A 1 79 ? -18.761 -4.364 12.723 1.00 98.06 79 HIS A O 1
ATOM 602 N N . ARG A 1 80 ? -20.399 -5.683 11.942 1.00 96.56 80 ARG A N 1
ATOM 603 C CA . ARG A 1 80 ? -19.535 -6.817 11.594 1.00 96.56 80 ARG A CA 1
ATOM 604 C C . ARG A 1 80 ? -19.838 -7.289 10.180 1.00 96.56 80 ARG A C 1
ATOM 606 O O . ARG A 1 80 ? -20.952 -7.129 9.691 1.00 96.56 80 ARG A O 1
ATOM 613 N N . ILE A 1 81 ? -18.855 -7.932 9.555 1.00 96.50 81 ILE A N 1
ATOM 614 C CA . ILE A 1 81 ? -19.042 -8.622 8.277 1.00 96.50 81 ILE A CA 1
ATOM 615 C C . ILE A 1 81 ? -20.030 -9.775 8.506 1.00 96.50 81 ILE A C 1
ATOM 617 O O . ILE A 1 81 ? -19.769 -10.668 9.310 1.00 96.50 81 ILE A O 1
ATOM 621 N N . GLY A 1 82 ? -21.179 -9.734 7.828 1.00 96.75 82 GLY A N 1
ATOM 622 C CA . GLY A 1 82 ? -22.309 -10.645 8.063 1.00 96.75 82 GLY A CA 1
ATOM 623 C C . GLY A 1 82 ? -22.169 -12.051 7.468 1.00 96.75 82 GLY A C 1
ATOM 624 O O . GLY A 1 82 ? -23.099 -12.845 7.569 1.00 96.75 82 GLY A O 1
ATOM 625 N N . PHE A 1 83 ? -21.033 -12.363 6.844 1.00 96.12 83 PHE A N 1
ATOM 626 C CA . PHE A 1 83 ? -20.777 -13.631 6.160 1.00 96.12 83 PHE A CA 1
ATOM 627 C C . PHE A 1 83 ? -19.519 -14.307 6.707 1.00 96.12 83 PHE A C 1
ATOM 629 O O . PHE A 1 83 ? -18.679 -13.667 7.341 1.00 96.12 83 PHE A O 1
ATOM 636 N N . THR A 1 84 ? -19.373 -15.608 6.440 1.00 96.69 84 THR A N 1
ATOM 637 C CA . THR A 1 84 ? -18.153 -16.352 6.767 1.00 96.69 84 THR A CA 1
ATOM 638 C C . THR A 1 84 ? -16.948 -15.722 6.070 1.00 96.69 84 THR A C 1
ATOM 640 O O . THR A 1 84 ? -16.912 -15.628 4.845 1.00 96.69 84 THR A O 1
ATOM 643 N N . LEU A 1 85 ? -15.957 -15.313 6.862 1.00 96.62 85 LEU A N 1
ATOM 644 C CA . LEU A 1 85 ? -14.708 -14.721 6.392 1.00 96.62 85 LEU A CA 1
ATOM 645 C C . LEU A 1 85 ? -13.588 -15.767 6.411 1.00 96.62 85 LEU A C 1
ATOM 647 O O . LEU A 1 85 ? -13.373 -16.422 7.430 1.00 96.62 85 LEU A O 1
ATOM 651 N N . MET A 1 86 ? -12.842 -15.873 5.312 1.00 96.75 86 MET A N 1
ATOM 652 C CA . MET A 1 86 ? -11.557 -16.573 5.253 1.00 96.75 86 MET A CA 1
ATOM 653 C C . MET A 1 86 ? -10.442 -15.528 5.144 1.00 96.75 86 MET A C 1
ATOM 655 O O . MET A 1 86 ? -10.472 -14.704 4.235 1.00 96.75 86 MET A O 1
ATOM 659 N N . ALA A 1 87 ? -9.475 -15.562 6.062 1.00 94.31 87 ALA A N 1
ATOM 660 C CA . ALA A 1 87 ? -8.272 -14.729 6.031 1.00 94.31 87 ALA A CA 1
ATOM 661 C C . ALA A 1 87 ? -7.043 -15.646 5.907 1.00 94.31 87 ALA A C 1
ATOM 663 O O . ALA A 1 87 ? -6.928 -16.594 6.687 1.00 94.31 87 ALA A O 1
ATOM 664 N N . LEU A 1 88 ? -6.192 -15.393 4.904 1.00 92.25 88 LEU A N 1
ATOM 665 C CA . LEU A 1 88 ? -5.025 -16.206 4.527 1.00 92.25 88 LEU A CA 1
ATOM 666 C C . LEU A 1 88 ? -3.712 -15.500 4.876 1.00 92.25 88 LEU A C 1
ATOM 668 O O . LEU A 1 88 ? -3.660 -14.261 4.706 1.00 92.25 88 LEU A O 1
#

Radius of gyration: 16.9 Å; chains: 1; bounding box: 36×34×35 Å

Foldseek 3Di:
DDDPLDDPVLVVCLVCLLVVLVCVCPVPPDCPVVDDPVNSVVSSVQSNDSVSSVVVSVVVVCVVPVVVVVVVVCVVVVNDDPDDDDDD

pLDDT: mean 82.22, std 16.69, range [34.59, 98.5]

Sequence (88 aa):
MRVILSGPQHDLLAGAPGAIVDEALTGSRSYAAVFPPEIREAYVEALRSPEHMHAICEEYRAAAGVDRKHDRGDQISGHRIGFTLMAL

Secondary structure (DSSP, 8-state):
------SSHHHHHHT-HHHHHHHHHHSSSS-TTTS-HHHHHHHHHHHH-HHHHHHHHHHHHHHHTHHHHHHHHHHHHT----S-----